Protein AF-A0A921FJ11-F1 (afdb_monomer_lite)

Radius of gyration: 19.93 Å; chains: 1; bounding box: 48×27×52 Å

Organism: NCBI:txid47770

Sequence (158 aa):
MDFLKIAIGNGVNVNKMKGWSSIPIGDVQNSAELAAIVVKNDDALGIKQAEALREQSGFPIPLIKVTDQVDEDQVTQKATEYEKQMVPGFLTDLINFAQAKPISFTTPGHHNGQYYDKHPAGVVFNKFFGKNLMFADTSDTVPQLGDTMTHAGTPLNA

pLDDT: mean 93.85, std 5.1, range [64.69, 98.62]

Foldseek 3Di:
DAQAAEEEEPPADDDPQPPYHYDHLVPDPALVSHLAYEYEPPPPVSVVSRVVSCVVNVHCRHYHYDHHHDPSVVRVVSSVVSCPVPPQPLNVQLQVQLVVLDQDPDPPPCGLLVVLVVDPVSVVVCVVVDSSVSSSRDDPVPPSSPDCVVCGDSNVRD

Structure (mmCIF, N/CA/C/O backbone):
data_AF-A0A921FJ11-F1
#
_entry.id   AF-A0A921FJ11-F1
#
loop_
_atom_site.group_PDB
_atom_site.id
_atom_site.type_symbol
_atom_site.label_atom_id
_atom_site.label_alt_id
_atom_site.label_comp_id
_atom_site.label_asym_id
_atom_site.label_entity_id
_atom_site.label_seq_id
_atom_site.pdbx_PDB_ins_code
_atom_site.Cartn_x
_atom_site.Cartn_y
_atom_site.Cartn_z
_atom_site.occupancy
_atom_site.B_iso_or_equiv
_atom_site.auth_seq_id
_atom_site.auth_comp_id
_atom_site.auth_asym_id
_atom_site.auth_atom_id
_atom_site.pdbx_PDB_model_num
ATOM 1 N N . MET A 1 1 ? -2.602 6.154 -1.957 1.00 64.69 1 MET A N 1
ATOM 2 C CA . MET A 1 1 ? -2.478 4.780 -2.478 1.00 64.69 1 MET A CA 1
ATOM 3 C C . MET A 1 1 ? -3.631 3.983 -1.884 1.00 64.69 1 MET A C 1
ATOM 5 O O . MET A 1 1 ? -4.082 4.365 -0.822 1.00 64.69 1 MET A O 1
ATOM 9 N N . ASP A 1 2 ? -4.174 2.980 -2.575 1.00 78.88 2 ASP A N 1
ATOM 10 C CA . ASP A 1 2 ? -5.309 2.174 -2.068 1.00 78.88 2 ASP A CA 1
ATOM 11 C C . ASP A 1 2 ? -4.875 0.704 -2.002 1.00 78.88 2 ASP A C 1
ATOM 13 O O . ASP A 1 2 ? -5.369 -0.148 -2.739 1.00 78.88 2 ASP A O 1
ATOM 17 N N . PHE A 1 3 ? -3.819 0.443 -1.222 1.00 91.69 3 PHE A N 1
ATOM 18 C CA . PHE A 1 3 ? -3.284 -0.909 -1.009 1.00 91.69 3 PHE A CA 1
ATOM 19 C C . PHE A 1 3 ? -3.677 -1.470 0.355 1.00 91.69 3 PHE A C 1
ATOM 21 O O . PHE A 1 3 ? -3.974 -2.659 0.458 1.00 91.69 3 PHE A O 1
ATOM 28 N N . LEU A 1 4 ? -3.683 -0.619 1.383 1.00 96.00 4 LEU A N 1
ATOM 29 C CA . LEU A 1 4 ? -4.178 -0.964 2.708 1.00 96.00 4 LEU A CA 1
ATOM 30 C C . LEU A 1 4 ? -5.671 -0.640 2.822 1.00 96.00 4 LEU A C 1
ATOM 32 O O . LEU A 1 4 ? -6.197 0.238 2.142 1.00 96.00 4 LEU A O 1
ATOM 36 N N . LYS A 1 5 ? -6.348 -1.363 3.707 1.00 96.19 5 LYS A N 1
ATOM 37 C CA . LYS A 1 5 ? -7.799 -1.354 3.880 1.00 96.19 5 LYS A CA 1
ATOM 38 C C . LYS A 1 5 ? -8.171 -0.904 5.281 1.00 96.19 5 LYS A C 1
ATOM 40 O O . LYS A 1 5 ? -7.382 -0.991 6.221 1.00 96.19 5 LYS A O 1
ATOM 45 N N . ILE A 1 6 ? -9.421 -0.498 5.442 1.00 97.06 6 ILE A N 1
ATOM 46 C CA . ILE A 1 6 ? -10.004 -0.215 6.751 1.00 97.06 6 ILE A CA 1
ATOM 47 C C . ILE A 1 6 ? -10.983 -1.334 7.102 1.00 97.06 6 ILE A C 1
ATOM 49 O O . ILE A 1 6 ? -11.958 -1.567 6.383 1.00 97.06 6 ILE A O 1
ATOM 53 N N . ALA A 1 7 ? -10.727 -2.038 8.204 1.00 97.12 7 ALA A N 1
ATOM 54 C CA . ALA A 1 7 ? -11.633 -3.070 8.696 1.00 97.12 7 ALA A CA 1
ATOM 55 C C . ALA A 1 7 ? -12.831 -2.433 9.409 1.00 97.12 7 ALA A C 1
ATOM 57 O O . ALA A 1 7 ? -12.651 -1.603 10.300 1.00 97.12 7 ALA A O 1
ATOM 58 N N . ILE A 1 8 ? -14.045 -2.841 9.044 1.00 96.50 8 ILE A N 1
ATOM 59 C CA . ILE A 1 8 ? -15.298 -2.296 9.573 1.00 96.50 8 ILE A CA 1
ATOM 60 C C . ILE A 1 8 ?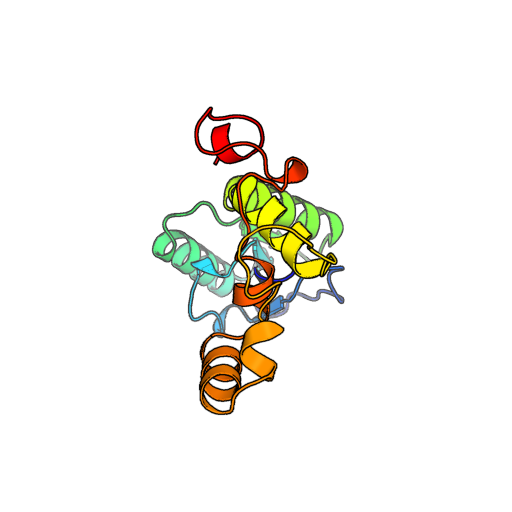 -16.036 -3.362 10.382 1.00 96.50 8 ILE A C 1
ATOM 62 O O . ILE A 1 8 ? -16.359 -4.440 9.881 1.00 96.50 8 ILE A O 1
ATOM 66 N N . GLY A 1 9 ? -16.281 -3.057 11.654 1.00 95.62 9 GLY A N 1
ATOM 67 C CA . GLY A 1 9 ? -17.032 -3.882 12.591 1.00 95.62 9 GLY A CA 1
ATOM 68 C C . GLY A 1 9 ? -18.526 -3.941 12.280 1.00 95.62 9 GLY A C 1
ATOM 69 O O . GLY A 1 9 ? -19.075 -3.115 11.547 1.00 95.62 9 GLY A O 1
ATOM 70 N N . ASN A 1 10 ? -19.208 -4.922 12.868 1.00 92.44 10 ASN A N 1
ATOM 71 C CA . ASN A 1 10 ? -20.629 -5.134 12.618 1.00 92.44 10 ASN A CA 1
ATOM 72 C C . ASN A 1 10 ? -21.470 -3.936 13.077 1.00 92.44 10 ASN A C 1
ATOM 74 O O . ASN A 1 10 ? -21.299 -3.393 14.167 1.00 92.44 10 ASN A O 1
ATOM 78 N N . GLY A 1 11 ? -22.412 -3.522 12.229 1.00 87.81 11 GLY A N 1
ATOM 79 C CA . GLY A 1 11 ? -23.331 -2.424 12.527 1.00 87.81 11 GLY A CA 1
ATOM 80 C C . GLY A 1 11 ? -22.701 -1.027 12.522 1.00 87.81 11 GLY A C 1
ATOM 81 O O . GLY A 1 11 ? -23.427 -0.065 12.776 1.00 87.81 11 GLY A O 1
ATOM 82 N N . VAL A 1 12 ? -21.401 -0.892 12.237 1.00 91.69 12 VAL A N 1
ATOM 83 C CA . VAL A 1 12 ? -20.756 0.401 11.981 1.00 91.69 12 VAL A CA 1
ATOM 84 C C . VAL A 1 12 ? -21.260 0.926 10.636 1.00 91.69 12 VAL A C 1
ATOM 86 O O . VAL A 1 12 ? -21.076 0.285 9.602 1.00 91.69 12 VAL A O 1
ATOM 89 N N . ASN A 1 13 ? -21.912 2.087 10.650 1.00 85.81 13 ASN A N 1
ATOM 90 C CA . ASN A 1 13 ? -22.396 2.732 9.435 1.00 85.81 13 ASN A CA 1
ATOM 91 C C . ASN A 1 13 ? -21.360 3.751 8.956 1.00 85.81 13 ASN A C 1
ATOM 93 O O . ASN A 1 13 ? -21.188 4.799 9.577 1.00 85.81 13 ASN A O 1
ATOM 97 N N . VAL A 1 14 ? -20.667 3.427 7.869 1.00 81.19 14 VAL A N 1
ATOM 98 C CA . VAL A 1 14 ? -19.735 4.340 7.204 1.00 81.19 14 VAL A CA 1
ATOM 99 C C . VAL A 1 14 ? -20.254 4.589 5.802 1.00 81.19 14 VAL A C 1
ATOM 101 O O . VAL A 1 14 ? -20.613 3.633 5.107 1.00 81.19 14 VAL A O 1
ATOM 104 N N . ASN A 1 15 ? -20.253 5.847 5.354 1.00 73.19 15 ASN A N 1
ATOM 105 C CA . ASN A 1 15 ? -20.374 6.081 3.924 1.00 73.19 15 ASN A CA 1
ATOM 106 C C . ASN A 1 15 ? -19.060 5.677 3.239 1.00 73.19 15 ASN A C 1
ATOM 108 O O . ASN A 1 15 ? -18.151 5.072 3.814 1.00 73.19 15 ASN A O 1
ATOM 112 N N . LYS A 1 16 ? -18.958 5.989 1.952 1.00 73.44 16 LYS A N 1
ATOM 113 C CA . LYS A 1 16 ? -17.748 5.737 1.182 1.00 73.44 16 LYS A CA 1
ATOM 114 C C . LYS A 1 16 ? -16.598 6.606 1.714 1.00 73.44 16 LYS A C 1
ATOM 116 O O . LYS A 1 16 ? -16.510 7.774 1.346 1.00 73.44 16 LYS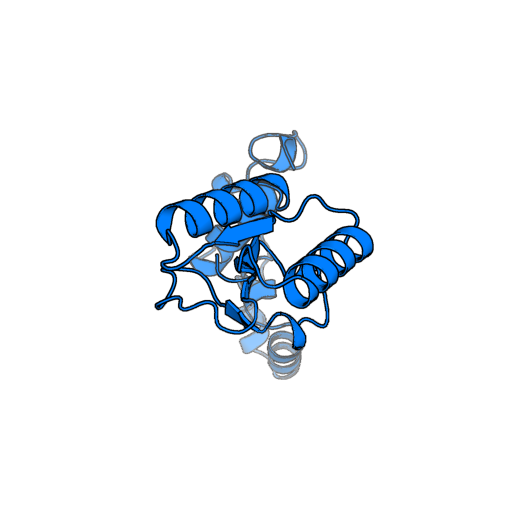 A O 1
ATOM 121 N N . MET A 1 17 ? -15.697 6.016 2.504 1.00 82.69 17 MET A N 1
ATOM 122 C CA . MET A 1 17 ? -14.461 6.673 2.943 1.00 82.69 17 MET A CA 1
ATOM 123 C C . MET A 1 17 ? -13.628 7.070 1.724 1.00 82.69 17 MET A C 1
ATOM 125 O O . MET A 1 17 ? -13.281 6.249 0.869 1.00 82.69 17 MET A O 1
ATOM 129 N N . LYS A 1 18 ? -13.349 8.364 1.595 1.00 82.31 18 LYS A N 1
ATOM 130 C CA . LYS A 1 18 ? -12.687 8.899 0.408 1.00 82.31 18 LYS A CA 1
ATOM 131 C C . LYS A 1 18 ? -11.243 8.396 0.337 1.00 82.31 18 LYS A C 1
ATOM 133 O O . LYS A 1 18 ? -10.421 8.740 1.174 1.00 82.31 18 LYS A O 1
ATOM 138 N N . GLY A 1 19 ? -10.930 7.644 -0.717 1.00 86.62 19 GLY A N 1
ATOM 139 C CA . GLY A 1 19 ? -9.569 7.169 -0.986 1.00 86.62 19 GLY A CA 1
ATOM 140 C C . GLY A 1 19 ? -9.157 5.910 -0.222 1.00 86.62 19 GLY A C 1
ATOM 141 O O . GLY A 1 19 ? -7.992 5.545 -0.315 1.00 86.62 19 GLY A O 1
ATOM 142 N N . TRP A 1 20 ? -10.092 5.254 0.472 1.00 93.25 20 TRP A N 1
ATOM 143 C CA . TRP A 1 20 ? -9.849 4.018 1.212 1.00 93.25 20 TRP A CA 1
ATOM 144 C C . TRP A 1 20 ? -10.857 2.940 0.833 1.00 93.25 20 TRP A C 1
ATOM 146 O O . TRP A 1 20 ? -12.068 3.179 0.809 1.00 93.25 20 TRP A O 1
ATOM 156 N N . SER A 1 21 ? -10.361 1.733 0.587 1.00 93.88 21 SER A N 1
ATOM 157 C CA . SER A 1 21 ? -11.185 0.532 0.534 1.00 93.88 21 SER A CA 1
ATOM 158 C C . SER A 1 21 ? -11.488 0.006 1.942 1.00 93.88 21 SER A C 1
ATOM 160 O O . SER A 1 21 ? -10.678 0.101 2.869 1.00 93.88 21 SER A O 1
ATOM 162 N N . SER A 1 22 ? -12.690 -0.544 2.120 1.00 93.88 22 SER A N 1
ATOM 163 C CA . SER A 1 22 ? -13.129 -1.144 3.379 1.00 93.88 22 SER A CA 1
ATOM 164 C C . SER A 1 22 ? -13.370 -2.642 3.236 1.00 93.88 22 SER A C 1
ATOM 166 O O . SER A 1 22 ? -13.684 -3.144 2.155 1.00 93.88 22 SER A O 1
ATOM 168 N N . ILE A 1 23 ? -13.213 -3.361 4.345 1.00 95.12 23 ILE A N 1
ATOM 169 C CA . ILE A 1 23 ? -13.460 -4.800 4.443 1.00 95.12 23 ILE A CA 1
ATOM 170 C C . ILE A 1 23 ? -14.206 -5.099 5.751 1.00 95.12 23 ILE A C 1
ATOM 172 O O . ILE A 1 23 ? -13.865 -4.511 6.778 1.00 95.12 23 ILE A O 1
ATOM 176 N N . PRO A 1 24 ? -15.225 -5.974 5.768 1.00 96.25 24 PRO A N 1
ATOM 177 C CA . PRO A 1 24 ? -15.825 -6.413 7.024 1.00 96.25 24 PRO A CA 1
ATOM 178 C C . PRO A 1 24 ? -14.775 -7.058 7.933 1.00 96.25 24 PRO A C 1
ATOM 180 O O . PRO A 1 24 ? -13.952 -7.846 7.472 1.00 96.25 24 PRO A O 1
ATOM 183 N N . ILE A 1 25 ? -14.804 -6.758 9.234 1.00 96.56 25 ILE A N 1
ATOM 184 C CA . ILE A 1 25 ? -13.789 -7.254 10.181 1.00 96.56 25 ILE A CA 1
ATOM 185 C C . ILE A 1 25 ? -13.699 -8.789 10.209 1.00 96.56 25 ILE A C 1
ATOM 187 O O . ILE A 1 25 ? -12.620 -9.338 10.408 1.00 96.56 25 ILE A O 1
ATOM 191 N N . GLY A 1 26 ? -14.816 -9.485 9.967 1.00 94.75 26 GLY A N 1
ATOM 192 C CA . GLY A 1 26 ? -14.869 -10.949 9.901 1.00 94.75 26 GLY A CA 1
ATOM 193 C C . GLY A 1 26 ? -14.245 -11.553 8.640 1.00 94.75 26 GLY A C 1
ATOM 194 O O . GLY A 1 26 ? -13.895 -12.730 8.654 1.00 94.75 26 GLY A O 1
ATOM 195 N N . ASP A 1 27 ? -14.067 -10.757 7.584 1.00 96.38 27 ASP A N 1
ATOM 196 C CA . ASP A 1 27 ? -13.520 -11.209 6.301 1.00 96.38 27 ASP A CA 1
ATOM 197 C C . ASP A 1 27 ? -12.003 -10.983 6.203 1.00 96.38 27 ASP A C 1
ATOM 199 O O . ASP A 1 27 ? -11.366 -11.414 5.238 1.00 96.38 27 ASP A O 1
ATOM 203 N N . VAL A 1 28 ? -11.398 -10.330 7.201 1.00 96.56 28 VAL A N 1
ATOM 204 C CA . VAL A 1 28 ? -9.956 -10.065 7.237 1.00 96.56 28 VAL A CA 1
ATOM 205 C C . VAL A 1 28 ? -9.183 -11.378 7.377 1.00 96.56 28 VAL A C 1
ATOM 207 O O . VAL A 1 28 ? -9.189 -12.009 8.429 1.00 96.56 28 VAL A O 1
ATOM 210 N N . GLN A 1 29 ? -8.473 -11.763 6.314 1.00 92.19 29 GLN A N 1
ATOM 211 C CA . GLN A 1 29 ? -7.588 -12.937 6.310 1.00 92.19 29 GLN A CA 1
ATOM 212 C C . GLN A 1 29 ? -6.151 -12.594 6.722 1.00 92.19 29 GLN A C 1
ATOM 214 O O . GLN A 1 29 ? -5.461 -13.404 7.338 1.00 92.19 29 GLN A O 1
ATOM 219 N N . ASN A 1 30 ? -5.698 -11.388 6.374 1.00 93.50 30 ASN A N 1
ATOM 220 C CA . ASN A 1 30 ? -4.346 -10.910 6.625 1.00 93.50 30 ASN A CA 1
ATOM 221 C C . ASN A 1 30 ? -4.405 -9.536 7.303 1.00 93.50 30 ASN A C 1
ATOM 223 O O . ASN A 1 30 ? -4.764 -8.543 6.671 1.00 93.50 30 ASN A O 1
ATOM 227 N N . SER A 1 31 ? -4.041 -9.472 8.585 1.00 95.00 31 SER A N 1
ATOM 228 C CA . SER A 1 31 ? -4.065 -8.226 9.357 1.00 95.00 31 SER A CA 1
ATOM 229 C C . SER A 1 31 ? -3.045 -7.190 8.871 1.00 95.00 31 SER A C 1
ATOM 231 O O . SER A 1 31 ? -3.252 -6.002 9.095 1.00 95.00 31 SER A O 1
ATOM 233 N N . ALA A 1 32 ? -1.999 -7.601 8.141 1.00 93.88 32 ALA A N 1
ATOM 234 C CA . ALA A 1 32 ? -1.027 -6.686 7.540 1.00 93.88 32 ALA A CA 1
ATOM 235 C C . ALA A 1 32 ? -1.603 -5.849 6.380 1.00 93.88 32 ALA A C 1
ATOM 237 O O . ALA A 1 32 ? -0.976 -4.887 5.950 1.00 93.88 32 ALA A O 1
ATOM 238 N N . GLU A 1 33 ? -2.793 -6.188 5.872 1.00 95.06 33 GLU A N 1
ATOM 239 C CA . GLU A 1 33 ? -3.497 -5.370 4.876 1.00 95.06 33 GLU A CA 1
ATOM 240 C C . GLU A 1 33 ? -4.257 -4.197 5.506 1.00 95.06 33 GLU A C 1
ATOM 242 O O . GLU A 1 33 ? -4.893 -3.436 4.783 1.00 95.06 33 GLU A O 1
ATOM 247 N N . LEU A 1 34 ? -4.259 -4.052 6.834 1.00 97.38 34 LEU A N 1
ATOM 248 C CA . LEU A 1 34 ? -5.083 -3.061 7.516 1.00 97.38 34 LEU A CA 1
ATOM 249 C C . LEU A 1 34 ? -4.313 -1.784 7.841 1.00 97.38 34 LEU A C 1
ATOM 251 O O . LEU A 1 34 ? -3.247 -1.826 8.445 1.00 97.38 34 LEU A O 1
ATOM 255 N N . ALA A 1 35 ? -4.918 -0.640 7.525 1.00 97.62 35 ALA A N 1
ATOM 256 C CA . ALA A 1 35 ? -4.469 0.673 7.979 1.00 97.62 35 ALA A CA 1
ATOM 257 C C . ALA A 1 35 ? -5.236 1.188 9.204 1.00 97.62 35 ALA A C 1
ATOM 259 O O . ALA A 1 35 ? -4.743 2.056 9.918 1.00 97.62 35 ALA A O 1
ATOM 260 N N . ALA A 1 36 ? -6.446 0.680 9.450 1.00 97.69 36 ALA A N 1
ATOM 261 C CA . ALA A 1 36 ? -7.243 0.985 10.635 1.00 97.69 36 ALA A CA 1
ATOM 262 C C . ALA A 1 36 ? -8.330 -0.078 10.847 1.00 97.69 36 ALA A C 1
ATOM 264 O O . ALA A 1 36 ? -8.725 -0.788 9.919 1.00 97.69 36 ALA A O 1
ATOM 265 N N . ILE A 1 37 ? -8.844 -0.152 12.074 1.00 98.00 37 ILE A N 1
ATOM 266 C CA . ILE A 1 37 ? -9.987 -0.979 12.457 1.00 98.00 37 ILE A CA 1
ATOM 267 C C . ILE A 1 37 ? -11.018 -0.075 13.132 1.00 98.00 37 ILE A C 1
ATOM 269 O O . ILE A 1 37 ? -10.702 0.602 14.111 1.00 98.00 37 ILE A O 1
ATOM 273 N N . VAL A 1 38 ? -12.252 -0.069 12.633 1.00 97.44 38 VAL A N 1
ATOM 274 C CA . VAL A 1 38 ? -13.363 0.718 13.179 1.00 97.44 38 VAL A CA 1
ATOM 275 C C . VAL A 1 38 ? -14.412 -0.227 13.744 1.00 97.44 38 VAL A C 1
ATOM 277 O O . VAL A 1 38 ? -14.944 -1.061 13.019 1.00 97.44 38 VAL A O 1
ATOM 280 N N . VAL A 1 39 ? -14.736 -0.103 15.029 1.00 97.19 39 VAL A N 1
ATOM 281 C CA . VAL A 1 39 ? -15.746 -0.936 15.711 1.00 97.19 39 VAL A CA 1
ATOM 282 C C . VAL A 1 39 ? -16.679 -0.068 16.537 1.00 97.19 39 VAL A C 1
ATOM 284 O O . VAL A 1 39 ? -16.324 1.051 16.911 1.00 97.19 39 VAL A O 1
ATOM 287 N N . LYS A 1 40 ? -17.867 -0.574 16.870 1.00 95.62 40 LYS A N 1
ATOM 288 C CA . LYS A 1 40 ? -18.709 0.121 17.842 1.00 95.62 40 LYS A CA 1
ATOM 289 C C . LYS A 1 40 ? -18.132 0.026 19.251 1.00 95.62 40 LYS A C 1
ATOM 291 O O . LYS A 1 40 ? -17.506 -0.965 19.617 1.00 95.62 40 LYS A O 1
ATOM 296 N N . ASN A 1 41 ? -18.361 1.062 20.049 1.00 94.56 41 ASN A N 1
ATOM 297 C CA . ASN A 1 41 ? -17.908 1.148 21.436 1.00 94.56 41 ASN A CA 1
ATOM 298 C C . ASN A 1 41 ? -18.555 0.079 22.331 1.00 94.56 41 ASN A C 1
ATOM 300 O O . ASN A 1 41 ? -17.936 -0.357 23.299 1.00 94.56 41 ASN A O 1
ATOM 304 N N . ASP A 1 42 ? -19.780 -0.333 22.007 1.00 93.69 42 ASP A N 1
ATOM 305 C CA . ASP A 1 42 ? -20.561 -1.348 22.717 1.00 93.69 42 ASP A CA 1
ATOM 306 C C . ASP A 1 42 ? -20.449 -2.758 22.101 1.00 93.69 42 ASP A C 1
ATOM 308 O O . ASP A 1 42 ? -20.913 -3.729 22.702 1.00 93.69 42 ASP A O 1
ATOM 312 N N . ASP A 1 43 ? -19.777 -2.913 20.953 1.00 94.50 43 ASP A N 1
ATOM 313 C CA . ASP A 1 43 ? -19.548 -4.213 20.314 1.00 94.50 43 ASP A CA 1
ATOM 314 C C . ASP A 1 43 ? -18.329 -4.926 20.919 1.00 94.50 43 ASP A C 1
ATOM 316 O O . ASP A 1 43 ? -17.207 -4.881 20.406 1.00 94.50 43 ASP A O 1
ATOM 320 N N . ALA A 1 44 ? -18.558 -5.618 22.037 1.00 95.62 44 ALA A N 1
ATOM 321 C CA . ALA A 1 44 ? -17.524 -6.388 22.726 1.00 95.62 44 ALA A CA 1
ATOM 322 C C . ALA A 1 44 ? -16.883 -7.474 21.839 1.00 95.62 44 ALA A C 1
ATOM 324 O O . ALA A 1 44 ? -15.696 -7.774 22.000 1.00 95.62 44 ALA A O 1
ATOM 325 N N . LEU A 1 45 ? -17.643 -8.059 20.903 1.00 95.88 45 LEU A N 1
ATOM 326 C CA . LEU A 1 45 ? -17.122 -9.066 19.980 1.00 95.88 45 LEU A CA 1
ATOM 327 C C . LEU A 1 45 ? -16.199 -8.416 18.947 1.00 95.88 45 LEU A C 1
ATOM 329 O O . LEU A 1 45 ? -15.072 -8.882 18.777 1.00 95.88 45 LEU A O 1
ATOM 333 N N . GLY A 1 46 ? -16.637 -7.319 18.327 1.00 96.25 46 GLY A N 1
ATOM 334 C CA . GLY A 1 46 ? -15.835 -6.544 17.383 1.00 96.25 46 GLY A CA 1
ATOM 335 C C . GLY A 1 46 ? -14.548 -6.013 18.011 1.00 96.25 46 GLY A C 1
ATOM 336 O O . GLY A 1 46 ? -13.479 -6.134 17.416 1.00 96.25 46 GLY A O 1
ATOM 337 N N . ILE A 1 47 ? -14.605 -5.514 19.251 1.00 97.12 47 ILE A N 1
ATOM 338 C CA . ILE A 1 47 ? -13.409 -5.083 19.995 1.00 97.12 47 ILE A CA 1
ATOM 339 C C . ILE A 1 47 ? -12.447 -6.257 20.204 1.00 97.12 47 ILE A C 1
ATOM 341 O O . ILE A 1 47 ? -11.252 -6.119 19.954 1.00 97.12 47 ILE A O 1
ATOM 345 N N . LYS A 1 48 ? -12.946 -7.428 20.615 1.00 97.25 48 LYS A N 1
ATOM 346 C CA . LYS A 1 48 ? -12.106 -8.620 20.796 1.00 97.25 48 LYS A CA 1
ATOM 347 C C . LYS A 1 48 ? -11.460 -9.073 19.481 1.00 97.25 48 LYS A C 1
ATOM 349 O O . LYS A 1 48 ? -10.288 -9.437 19.480 1.00 97.25 48 LYS A O 1
ATOM 354 N N . GLN A 1 49 ? -12.204 -9.042 18.375 1.00 97.00 49 GLN A N 1
ATOM 355 C CA . GLN A 1 49 ? -11.674 -9.356 17.044 1.00 97.00 49 GLN A CA 1
ATOM 356 C C . GLN A 1 49 ? -10.595 -8.356 16.620 1.00 97.00 49 GLN A C 1
ATOM 358 O O . GLN A 1 49 ? -9.550 -8.761 16.119 1.00 97.00 49 GLN A O 1
ATOM 363 N N . ALA A 1 50 ? -10.812 -7.064 16.870 1.00 97.50 50 ALA A N 1
ATOM 364 C CA . ALA A 1 50 ? -9.841 -6.026 16.558 1.00 97.50 50 ALA A CA 1
ATOM 365 C C . ALA A 1 50 ? -8.523 -6.211 17.322 1.00 97.50 50 ALA A C 1
ATOM 367 O O . ALA A 1 50 ? -7.453 -6.117 16.724 1.00 97.50 50 ALA A O 1
ATOM 368 N N . GLU A 1 51 ? -8.586 -6.513 18.621 1.00 96.94 51 GLU A N 1
ATOM 369 C CA . GLU A 1 51 ? -7.380 -6.779 19.413 1.00 96.94 51 GLU A CA 1
ATOM 370 C C . GLU A 1 51 ? -6.651 -8.040 18.935 1.00 96.94 51 GLU A C 1
ATOM 372 O O . GLU A 1 51 ? -5.430 -8.020 18.809 1.00 96.94 51 GLU A O 1
ATOM 377 N N . ALA A 1 52 ? -7.380 -9.099 18.566 1.00 96.31 52 ALA A N 1
ATOM 378 C CA . ALA A 1 52 ? -6.774 -10.304 17.998 1.00 96.31 52 ALA A CA 1
ATOM 379 C C . ALA A 1 52 ? -6.042 -10.021 16.672 1.00 96.31 52 ALA A C 1
ATOM 381 O O . ALA A 1 52 ? -4.943 -10.527 16.458 1.00 96.31 52 ALA A O 1
ATOM 382 N N . LEU A 1 53 ? -6.609 -9.179 15.798 1.00 97.25 53 LEU A N 1
ATOM 383 C CA . LEU A 1 53 ? -5.960 -8.767 14.546 1.00 97.25 53 LEU A CA 1
ATOM 384 C C . LEU A 1 53 ? -4.688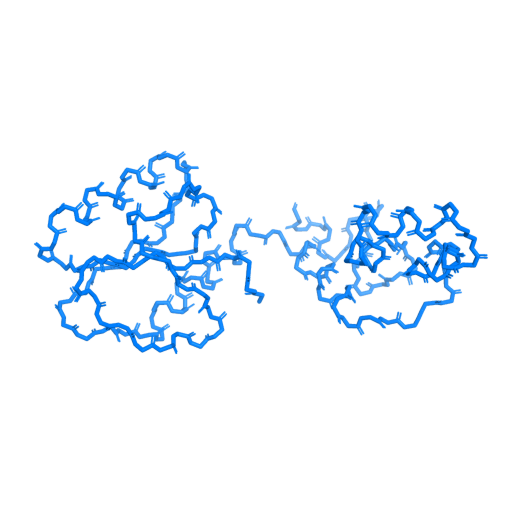 -7.943 14.802 1.00 97.25 53 LEU A C 1
ATOM 386 O O . LEU A 1 53 ? -3.679 -8.139 14.120 1.00 97.25 53 LEU A O 1
ATOM 390 N N . ARG A 1 54 ? -4.717 -7.047 15.798 1.00 96.81 54 ARG A N 1
ATOM 391 C CA . ARG A 1 54 ? -3.546 -6.260 16.220 1.00 96.81 54 ARG A CA 1
ATOM 392 C C . ARG A 1 54 ? -2.446 -7.165 16.763 1.00 96.81 54 ARG A C 1
ATOM 394 O O . ARG A 1 54 ? -1.311 -7.061 16.306 1.00 96.81 54 ARG A O 1
ATOM 401 N N . GLU A 1 55 ? -2.791 -8.087 17.658 1.00 95.25 55 GLU A N 1
ATOM 402 C CA . GLU A 1 55 ? -1.859 -9.070 18.218 1.00 95.25 55 GLU A CA 1
ATOM 403 C C . GLU A 1 55 ? -1.251 -9.957 17.124 1.00 95.25 55 GLU A C 1
ATOM 405 O O . GLU A 1 55 ? -0.031 -10.087 17.057 1.00 95.25 55 GLU A O 1
ATOM 410 N N . GLN A 1 56 ? -2.073 -10.477 16.205 1.00 94.00 56 GLN A N 1
ATOM 411 C CA . GLN A 1 56 ? -1.610 -11.260 15.056 1.00 94.00 56 GLN A CA 1
ATOM 412 C C . GLN A 1 56 ? -0.632 -10.473 14.174 1.00 94.00 56 GLN A C 1
ATOM 414 O O . GLN A 1 56 ? 0.340 -11.043 13.683 1.00 94.00 56 GLN A O 1
ATOM 419 N N . SER A 1 57 ? -0.896 -9.181 13.943 1.00 94.12 57 SER A N 1
ATOM 420 C CA . SER A 1 57 ? -0.033 -8.343 13.102 1.00 94.12 57 SER A CA 1
ATOM 421 C C . SER A 1 57 ? 1.313 -8.021 13.756 1.00 94.12 57 SER A C 1
ATOM 423 O O . SER A 1 57 ? 2.288 -7.778 13.054 1.00 94.12 57 SER A O 1
ATOM 425 N N . GLY A 1 58 ? 1.363 -7.964 15.092 1.00 94.00 58 GLY A N 1
ATOM 426 C CA . GLY A 1 58 ? 2.498 -7.412 15.834 1.00 94.00 58 GLY A CA 1
ATOM 427 C C . GLY A 1 58 ? 2.672 -5.892 15.684 1.00 94.00 58 GLY A C 1
ATOM 428 O O . GLY A 1 58 ? 3.635 -5.337 16.211 1.00 94.00 58 GLY A O 1
ATOM 429 N N . PHE A 1 59 ? 1.754 -5.204 14.997 1.00 94.12 59 PHE A N 1
ATOM 430 C CA . PHE A 1 59 ? 1.823 -3.775 14.713 1.00 94.12 59 PHE A CA 1
ATOM 431 C C . PHE A 1 59 ? 0.696 -2.991 15.394 1.00 94.12 59 PHE A C 1
ATOM 433 O O . PHE A 1 59 ? -0.396 -3.513 15.637 1.00 94.12 59 PHE A O 1
ATOM 440 N N . PRO A 1 60 ? 0.917 -1.697 15.685 1.00 95.25 60 PRO A N 1
ATOM 441 C CA . PRO A 1 60 ? -0.064 -0.867 16.370 1.00 95.25 60 PRO A CA 1
ATOM 442 C C . PRO A 1 60 ? -1.147 -0.357 15.404 1.00 95.25 60 PRO A C 1
ATOM 444 O O . PRO A 1 60 ? -1.336 0.851 15.286 1.00 95.25 60 PRO A O 1
ATOM 447 N N . ILE A 1 61 ? -1.868 -1.259 14.722 1.00 98.19 61 ILE A N 1
ATOM 448 C CA . ILE A 1 61 ? -2.974 -0.877 13.829 1.00 98.19 61 ILE A CA 1
ATOM 449 C C . ILE A 1 61 ? -3.975 -0.022 14.638 1.00 98.19 61 ILE A C 1
ATOM 451 O O . ILE A 1 61 ? -4.401 -0.458 15.718 1.00 98.19 61 ILE A O 1
ATOM 455 N N . PRO A 1 62 ? -4.342 1.186 14.171 1.00 98.00 62 PRO A N 1
ATOM 456 C CA . PRO A 1 62 ? -5.271 2.067 14.864 1.00 98.00 62 PRO A CA 1
ATOM 457 C C . PRO A 1 62 ? -6.631 1.402 15.090 1.00 98.00 62 PRO A C 1
ATOM 459 O O . PRO A 1 62 ? -7.323 1.051 14.137 1.00 98.00 62 PRO A O 1
ATOM 462 N N . LEU A 1 63 ? -7.040 1.282 16.355 1.00 97.75 63 LEU A N 1
ATOM 463 C CA . LEU A 1 63 ? -8.394 0.883 16.739 1.00 97.75 63 LEU A CA 1
ATOM 464 C C . LEU A 1 63 ? -9.227 2.127 17.055 1.00 97.75 63 LEU A C 1
ATOM 466 O O . LEU A 1 63 ? -8.914 2.888 17.973 1.00 97.75 63 LEU A O 1
ATOM 470 N N . ILE A 1 64 ? -10.298 2.325 16.298 1.00 96.88 64 ILE A N 1
ATOM 471 C CA . ILE A 1 64 ? -11.196 3.471 16.399 1.00 96.88 64 ILE A CA 1
ATOM 472 C C . ILE A 1 64 ? -12.551 2.951 16.854 1.00 96.88 64 ILE A C 1
ATOM 474 O O . ILE A 1 64 ? -13.180 2.142 16.174 1.00 96.88 64 ILE A O 1
ATOM 478 N N . LYS A 1 65 ? -12.989 3.398 18.029 1.00 95.81 65 LYS A N 1
ATOM 479 C CA . LYS A 1 65 ? -14.279 3.002 18.586 1.00 95.81 65 LYS A CA 1
ATOM 480 C C . LYS A 1 65 ? -15.289 4.126 18.411 1.00 95.81 65 LYS A C 1
ATOM 482 O O . LYS A 1 65 ? -15.001 5.264 18.775 1.00 95.81 65 LYS A O 1
ATOM 487 N N . VAL A 1 66 ? -16.457 3.800 17.870 1.00 94.62 66 VAL A N 1
ATOM 488 C CA . VAL A 1 66 ? -17.515 4.766 17.535 1.00 94.62 66 VAL A CA 1
ATOM 489 C C . VAL A 1 66 ? -18.802 4.439 18.287 1.00 94.62 66 VAL A C 1
ATOM 491 O O . VAL A 1 66 ? -19.080 3.274 18.550 1.00 94.62 66 VAL A O 1
ATOM 494 N N . THR A 1 67 ? -19.594 5.438 18.667 1.00 87.81 67 THR A N 1
ATOM 495 C CA . THR A 1 67 ? -20.907 5.212 19.303 1.00 87.81 67 THR A CA 1
ATOM 496 C C . THR A 1 67 ? -22.020 5.123 18.266 1.00 87.81 67 THR A C 1
ATOM 498 O O . THR A 1 67 ? -22.685 4.096 18.189 1.00 87.81 67 THR A O 1
ATOM 501 N N . ASP A 1 68 ? -22.161 6.146 17.417 1.00 79.62 68 ASP A N 1
ATOM 502 C CA . ASP A 1 68 ? -23.251 6.234 16.438 1.00 79.62 68 ASP A CA 1
ATOM 503 C C . ASP A 1 68 ? -22.729 6.526 15.027 1.00 79.62 68 ASP A C 1
ATOM 505 O O . ASP A 1 68 ? -22.648 5.627 14.189 1.00 79.62 68 ASP A O 1
ATOM 509 N N . GLN A 1 69 ? -22.352 7.780 14.766 1.00 84.81 69 GLN A N 1
ATOM 510 C CA . GLN A 1 69 ? -21.832 8.215 13.475 1.00 84.81 69 GLN A CA 1
ATOM 511 C C . GLN A 1 69 ? -20.305 8.138 13.456 1.00 84.81 69 GLN A C 1
ATOM 513 O O . GLN A 1 69 ? -19.635 8.540 14.408 1.00 84.81 69 GLN A O 1
ATOM 518 N N . VAL A 1 70 ? -19.759 7.629 12.354 1.00 90.69 70 VAL A N 1
ATOM 519 C CA . VAL A 1 70 ? -18.314 7.598 12.129 1.00 90.69 70 VAL A CA 1
ATOM 520 C C . VAL A 1 70 ? -17.827 8.976 11.699 1.00 90.69 70 VAL A C 1
ATOM 522 O O . VAL A 1 70 ? -18.351 9.561 10.752 1.00 90.69 70 VAL A O 1
ATOM 525 N N . ASP A 1 71 ? -16.803 9.473 12.385 1.00 92.25 71 ASP A N 1
ATOM 526 C CA . ASP A 1 71 ? -15.994 10.594 11.917 1.00 92.25 71 ASP A CA 1
ATOM 527 C C . ASP A 1 71 ? -15.021 10.080 10.842 1.00 92.25 71 ASP A C 1
ATOM 529 O O . ASP A 1 71 ? -13.961 9.520 11.138 1.00 92.25 71 ASP A O 1
ATOM 533 N N . GLU A 1 72 ? -15.432 10.192 9.578 1.00 91.94 72 GLU A N 1
ATOM 534 C CA . GLU A 1 72 ? -14.672 9.691 8.426 1.00 91.94 72 GLU A CA 1
ATOM 535 C C . GLU A 1 72 ? -13.320 10.399 8.262 1.00 91.94 72 GLU A C 1
ATOM 537 O O . GLU A 1 72 ? -12.353 9.766 7.826 1.00 91.94 72 GLU A O 1
ATOM 542 N N . ASP A 1 73 ? -13.225 11.674 8.652 1.00 91.62 73 ASP A N 1
ATOM 543 C CA . ASP A 1 73 ? -11.982 12.444 8.586 1.00 91.62 73 ASP A CA 1
ATOM 544 C C . ASP A 1 73 ? -10.994 11.942 9.641 1.00 91.62 73 ASP A C 1
ATOM 546 O O . ASP A 1 73 ? -9.832 11.689 9.316 1.00 91.62 73 ASP A O 1
ATOM 550 N N . GLN A 1 74 ? -11.453 11.687 10.872 1.00 93.31 74 GLN A N 1
ATOM 551 C CA . GLN A 1 74 ? -10.614 11.085 11.913 1.00 93.31 74 GLN A CA 1
ATOM 552 C C . GLN A 1 74 ? -10.107 9.696 11.505 1.00 93.31 74 GLN A C 1
ATOM 554 O O . GLN A 1 74 ? -8.937 9.367 11.730 1.00 93.31 74 GLN A O 1
ATOM 559 N N . VAL A 1 75 ? -10.975 8.866 10.921 1.00 95.00 75 VAL A N 1
ATOM 560 C CA . VAL A 1 75 ? -10.601 7.526 10.450 1.00 95.00 75 VAL A CA 1
ATOM 561 C C . VAL A 1 75 ? -9.559 7.615 9.337 1.00 95.00 75 VAL A C 1
ATOM 563 O O . VAL A 1 75 ? -8.505 6.983 9.429 1.00 95.00 75 VAL A O 1
ATOM 566 N N . THR A 1 76 ? -9.818 8.448 8.328 1.00 94.44 76 THR A N 1
ATOM 567 C CA . THR A 1 76 ? -8.919 8.673 7.187 1.00 94.44 76 THR A CA 1
ATOM 568 C C . THR A 1 76 ? -7.573 9.226 7.640 1.00 94.44 76 THR A C 1
ATOM 570 O O . THR A 1 76 ? -6.530 8.780 7.158 1.00 94.44 76 THR A O 1
ATOM 573 N N . GLN A 1 77 ? -7.572 10.165 8.587 1.00 95.12 77 GLN A N 1
ATOM 574 C CA . GLN A 1 77 ? -6.357 10.735 9.152 1.00 95.12 77 GLN A CA 1
ATOM 575 C C . GLN A 1 77 ? -5.512 9.654 9.830 1.00 95.12 77 GLN A C 1
ATOM 577 O O . GLN A 1 77 ? -4.351 9.482 9.464 1.00 95.12 77 GLN A O 1
ATOM 582 N N . LYS A 1 78 ? -6.092 8.886 10.760 1.00 96.81 78 LYS A N 1
ATOM 583 C CA . LYS A 1 78 ? -5.365 7.831 11.486 1.00 96.81 78 LYS A CA 1
ATOM 584 C C . LYS A 1 78 ? -4.847 6.732 10.561 1.00 96.81 78 LYS A C 1
ATOM 586 O O . LYS A 1 78 ? -3.722 6.275 10.739 1.00 96.81 78 LYS A O 1
ATOM 591 N N . ALA A 1 79 ? -5.640 6.333 9.566 1.00 96.62 79 ALA A N 1
ATOM 592 C CA . ALA A 1 79 ? -5.220 5.361 8.561 1.00 96.62 79 ALA A CA 1
ATOM 593 C C . ALA A 1 79 ? -4.047 5.892 7.718 1.00 96.62 79 ALA A C 1
ATOM 595 O O . ALA A 1 79 ? -3.078 5.175 7.484 1.00 96.62 79 ALA A O 1
ATOM 596 N N . THR A 1 80 ? -4.088 7.170 7.327 1.00 95.44 80 THR A N 1
ATOM 597 C CA . THR A 1 80 ? -3.012 7.823 6.561 1.00 95.44 80 THR A CA 1
ATOM 598 C C . THR A 1 80 ? -1.735 7.979 7.386 1.00 95.44 80 THR A C 1
ATOM 600 O O . THR A 1 80 ? -0.638 7.781 6.871 1.00 95.44 80 THR A O 1
ATOM 603 N N . GLU A 1 81 ? -1.851 8.354 8.661 1.00 96.38 81 GLU A N 1
ATOM 604 C CA . GLU A 1 81 ? -0.715 8.454 9.584 1.00 96.38 81 GLU A CA 1
ATOM 605 C C . GLU A 1 81 ? -0.048 7.091 9.779 1.00 96.38 81 GLU A C 1
ATOM 607 O O . GLU A 1 81 ? 1.175 6.989 9.682 1.00 96.38 81 GLU A O 1
ATOM 612 N N . TYR A 1 82 ? -0.848 6.039 9.964 1.00 97.19 82 TYR A N 1
ATOM 613 C CA . TYR A 1 82 ? -0.346 4.676 10.067 1.00 97.19 82 TYR A CA 1
ATOM 614 C C . TYR A 1 82 ? 0.302 4.194 8.762 1.00 97.19 82 TYR A C 1
ATOM 616 O O . TYR A 1 82 ? 1.415 3.679 8.801 1.00 97.19 82 TYR A O 1
ATOM 624 N N . GLU A 1 83 ? -0.323 4.413 7.598 1.00 96.19 83 GLU A N 1
ATOM 625 C CA . GLU A 1 83 ? 0.274 4.063 6.299 1.00 96.19 83 GLU A CA 1
ATOM 626 C C . GLU A 1 83 ? 1.633 4.751 6.114 1.00 96.19 83 GLU A C 1
ATOM 628 O O . GLU A 1 83 ? 2.610 4.087 5.783 1.00 96.19 83 GLU A O 1
ATOM 633 N N . LYS A 1 84 ? 1.739 6.052 6.414 1.00 94.00 84 LYS A N 1
ATOM 634 C CA . LYS A 1 84 ? 3.012 6.793 6.338 1.00 94.00 84 LYS A CA 1
ATOM 635 C C . LYS A 1 84 ? 4.072 6.288 7.313 1.00 94.00 84 LYS A C 1
ATOM 637 O O . LYS A 1 84 ? 5.257 6.421 7.030 1.00 94.00 84 LYS A O 1
ATOM 642 N N . GLN A 1 85 ? 3.662 5.772 8.468 1.00 94.50 85 GLN A N 1
ATOM 643 C CA . GLN A 1 85 ? 4.579 5.197 9.448 1.00 94.50 85 GLN A CA 1
ATOM 644 C C . GLN A 1 85 ? 5.077 3.813 9.013 1.00 94.50 85 GLN A C 1
ATOM 646 O O . GLN A 1 85 ? 6.233 3.477 9.253 1.00 94.50 85 GLN A O 1
ATOM 651 N N . MET A 1 86 ? 4.201 3.005 8.416 1.00 95.25 86 MET A N 1
ATOM 652 C CA . MET A 1 86 ? 4.480 1.603 8.106 1.00 95.25 86 MET A CA 1
ATOM 653 C C . MET A 1 86 ? 5.066 1.384 6.711 1.00 95.25 86 MET A C 1
ATOM 655 O O . MET A 1 86 ? 5.738 0.379 6.487 1.00 95.25 86 MET A O 1
ATOM 659 N N . VAL A 1 87 ? 4.808 2.291 5.767 1.00 95.19 87 VAL A N 1
ATOM 660 C CA . VAL A 1 87 ? 5.278 2.198 4.383 1.00 95.19 87 VAL A CA 1
ATOM 661 C C . VAL A 1 87 ? 6.483 3.123 4.194 1.00 95.19 87 VAL A C 1
ATOM 663 O O . VAL A 1 87 ? 6.328 4.342 4.289 1.00 95.19 87 VAL A O 1
ATOM 666 N N . PRO A 1 88 ? 7.676 2.586 3.872 1.00 94.81 88 PRO A N 1
ATOM 667 C CA . PRO A 1 88 ? 8.862 3.400 3.631 1.00 94.81 88 PRO A CA 1
ATOM 668 C C . PRO A 1 88 ? 8.648 4.456 2.544 1.00 94.81 88 PRO A C 1
ATOM 670 O O . PRO A 1 88 ? 8.015 4.200 1.511 1.00 94.81 88 PRO A O 1
ATOM 673 N N . GLY A 1 89 ? 9.244 5.635 2.737 1.00 93.75 89 GLY A N 1
ATOM 674 C CA . GLY A 1 89 ? 9.135 6.746 1.788 1.00 93.75 89 GLY A CA 1
ATOM 675 C C . GLY A 1 89 ? 9.607 6.373 0.380 1.00 93.75 89 GLY A C 1
ATOM 676 O O . GLY A 1 89 ? 8.953 6.722 -0.598 1.00 93.75 89 GLY A O 1
ATOM 677 N N . PHE A 1 90 ? 10.678 5.579 0.266 1.00 96.00 90 PHE A N 1
ATOM 678 C CA . PHE A 1 90 ? 11.190 5.145 -1.036 1.00 96.00 90 PHE A CA 1
ATOM 679 C C . PHE A 1 90 ? 10.182 4.285 -1.809 1.00 96.00 90 PHE A C 1
ATOM 681 O O . PHE A 1 90 ? 10.000 4.475 -3.009 1.00 96.00 90 PHE A O 1
ATOM 688 N N . LEU A 1 91 ? 9.472 3.375 -1.128 1.00 95.88 91 LEU A N 1
ATOM 689 C CA . LEU A 1 91 ? 8.435 2.562 -1.768 1.00 95.88 91 LEU A CA 1
ATOM 690 C C . LEU A 1 91 ? 7.270 3.437 -2.254 1.00 95.88 91 LEU A C 1
ATOM 692 O O . LEU A 1 91 ? 6.770 3.238 -3.359 1.00 95.88 91 LEU A O 1
ATOM 696 N N . THR A 1 92 ? 6.880 4.434 -1.458 1.00 95.06 92 THR A N 1
ATOM 697 C CA . THR A 1 92 ? 5.872 5.433 -1.842 1.00 95.06 92 THR A CA 1
ATOM 698 C C . THR A 1 92 ? 6.279 6.185 -3.112 1.00 95.06 92 THR A C 1
ATOM 700 O O . THR A 1 92 ? 5.493 6.272 -4.059 1.00 95.06 92 THR A O 1
ATOM 703 N N . ASP A 1 93 ? 7.510 6.688 -3.166 1.00 95.62 93 ASP A N 1
ATOM 704 C CA . ASP A 1 93 ? 8.017 7.426 -4.324 1.00 95.62 93 ASP A CA 1
ATOM 705 C C . ASP A 1 93 ? 8.113 6.543 -5.570 1.00 95.62 93 ASP A C 1
ATOM 707 O O . ASP A 1 93 ? 7.702 6.958 -6.657 1.00 95.62 93 ASP A O 1
ATOM 711 N N . LEU A 1 94 ? 8.579 5.302 -5.412 1.00 96.38 94 LEU A N 1
ATOM 712 C CA . LEU A 1 94 ? 8.679 4.332 -6.498 1.00 96.38 94 LEU A CA 1
ATOM 713 C C . LEU A 1 94 ? 7.305 3.993 -7.089 1.00 96.38 94 LEU A C 1
ATOM 715 O O . LEU A 1 94 ? 7.145 3.952 -8.310 1.00 96.38 94 LEU A O 1
ATOM 719 N N . ILE A 1 95 ? 6.293 3.796 -6.239 1.00 96.38 95 ILE A N 1
ATOM 720 C CA . ILE A 1 95 ? 4.912 3.575 -6.681 1.00 96.38 95 ILE A CA 1
ATOM 721 C C . ILE A 1 95 ? 4.395 4.796 -7.446 1.00 96.38 95 ILE A C 1
ATOM 723 O O . ILE A 1 95 ? 3.827 4.636 -8.528 1.00 96.38 95 ILE A O 1
ATOM 727 N N . ASN A 1 96 ? 4.599 6.005 -6.915 1.00 95.50 96 ASN A N 1
ATOM 728 C CA . ASN A 1 96 ? 4.161 7.241 -7.565 1.00 95.50 96 ASN A CA 1
ATOM 729 C C . ASN A 1 96 ? 4.830 7.419 -8.939 1.00 95.50 96 ASN A C 1
ATOM 731 O O . ASN A 1 96 ? 4.153 7.743 -9.918 1.00 95.50 96 ASN A O 1
ATOM 735 N N . PHE A 1 97 ? 6.134 7.143 -9.038 1.00 95.31 97 PHE A N 1
ATOM 736 C CA . PHE A 1 97 ? 6.871 7.132 -10.302 1.00 95.31 97 PHE A CA 1
ATOM 737 C C . PHE A 1 97 ? 6.279 6.120 -11.290 1.00 95.31 97 PHE A C 1
ATOM 739 O O . PHE A 1 97 ? 5.939 6.483 -12.418 1.00 95.31 97 PHE A O 1
ATOM 746 N N . ALA A 1 98 ? 6.082 4.872 -10.861 1.00 95.56 98 ALA A N 1
ATOM 747 C CA . ALA A 1 98 ? 5.553 3.821 -11.722 1.00 95.56 98 ALA A CA 1
ATOM 748 C C . ALA A 1 98 ? 4.125 4.133 -12.215 1.00 95.56 98 ALA A C 1
ATOM 750 O O . ALA A 1 98 ? 3.796 3.911 -13.383 1.00 95.56 98 ALA A O 1
ATOM 751 N N . GLN A 1 99 ? 3.272 4.696 -11.351 1.00 95.50 99 GLN A N 1
ATOM 752 C CA . GLN A 1 99 ? 1.900 5.090 -11.690 1.00 95.50 99 GLN A CA 1
ATOM 753 C C . GLN A 1 99 ? 1.834 6.276 -12.657 1.00 95.50 99 GLN A C 1
ATOM 755 O O . GLN A 1 99 ? 0.921 6.323 -13.486 1.00 95.50 99 GLN A O 1
ATOM 760 N N . ALA A 1 100 ? 2.804 7.194 -12.601 1.00 95.12 100 ALA A N 1
ATOM 761 C CA . ALA A 1 100 ? 2.915 8.298 -13.552 1.00 95.12 100 ALA A CA 1
ATOM 762 C C . ALA A 1 100 ? 3.241 7.824 -14.982 1.00 95.12 100 ALA A C 1
ATOM 764 O O . ALA A 1 100 ? 3.034 8.578 -15.932 1.00 95.12 100 ALA A O 1
ATOM 765 N N . LYS A 1 101 ? 3.715 6.575 -15.144 1.00 93.94 101 LYS A N 1
ATOM 766 C CA . LYS A 1 101 ? 4.085 5.951 -16.427 1.00 93.94 101 LYS A CA 1
ATOM 767 C C . LYS A 1 101 ? 4.958 6.864 -17.302 1.00 93.94 101 LYS A C 1
ATOM 769 O O . LYS A 1 101 ? 4.614 7.112 -18.463 1.00 93.94 101 LYS A O 1
ATOM 774 N N . PRO A 1 102 ? 6.073 7.38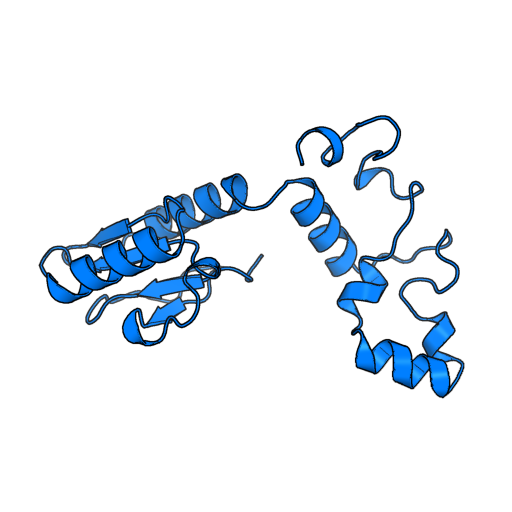7 -16.766 1.00 90.38 102 PRO A N 1
ATOM 775 C CA . PRO A 1 102 ? 6.906 8.330 -17.490 1.00 90.38 102 PRO A CA 1
ATOM 776 C C . PRO A 1 102 ? 7.520 7.679 -18.729 1.00 90.38 102 PRO A C 1
ATOM 778 O O . PRO A 1 102 ? 7.847 6.489 -18.751 1.00 90.38 102 PRO A O 1
ATOM 781 N N . ILE A 1 103 ? 7.712 8.486 -19.770 1.00 89.62 103 ILE A N 1
ATOM 782 C CA . ILE A 1 103 ? 8.526 8.090 -20.916 1.00 89.62 103 ILE A CA 1
ATOM 783 C C . ILE A 1 103 ? 9.990 8.159 -20.477 1.00 89.62 103 ILE A C 1
ATOM 785 O O . ILE A 1 103 ? 10.463 9.214 -20.063 1.00 89.62 103 ILE A O 1
ATOM 789 N N . SER A 1 104 ? 10.695 7.034 -20.576 1.00 84.31 104 SER A N 1
ATOM 790 C CA . SER A 1 104 ? 12.101 6.900 -20.200 1.00 84.31 104 SER A CA 1
ATOM 791 C C . SER A 1 104 ? 12.953 6.606 -21.437 1.00 84.31 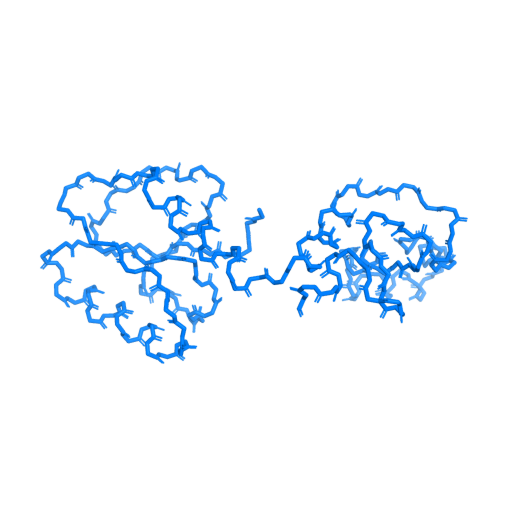104 SER A C 1
ATOM 793 O O . SER A 1 104 ? 12.613 5.732 -22.235 1.00 84.31 104 SER A O 1
ATOM 795 N N . PHE A 1 105 ? 14.053 7.345 -21.590 1.00 91.38 105 PHE A N 1
ATOM 796 C CA . PHE A 1 105 ? 15.101 7.122 -22.602 1.00 91.38 105 PHE A CA 1
ATOM 797 C C . PHE A 1 105 ? 16.432 6.724 -21.952 1.00 91.38 105 PHE A C 1
ATOM 799 O O . PHE A 1 105 ? 17.508 6.972 -22.492 1.00 91.38 105 PHE A O 1
ATOM 806 N N . THR A 1 106 ? 16.350 6.149 -20.760 1.00 91.69 106 THR A N 1
ATOM 807 C CA . THR A 1 106 ? 17.490 5.738 -19.950 1.00 91.69 106 THR A CA 1
ATOM 808 C C . THR A 1 106 ? 17.394 4.245 -19.636 1.00 91.69 106 THR A C 1
ATOM 810 O O . THR A 1 106 ? 16.447 3.568 -20.043 1.00 91.69 106 THR A O 1
ATOM 813 N N . THR A 1 107 ? 18.402 3.700 -18.959 1.00 95.06 107 THR A N 1
ATOM 814 C CA . THR A 1 107 ? 18.356 2.332 -18.449 1.00 95.06 107 THR A CA 1
ATOM 815 C C . THR A 1 107 ? 17.184 2.152 -17.471 1.00 95.06 107 THR A C 1
ATOM 817 O O . THR A 1 107 ? 16.807 3.107 -16.791 1.00 95.06 107 THR A O 1
ATOM 820 N N . PRO A 1 108 ? 16.622 0.936 -17.362 1.00 96.25 108 PRO A N 1
ATOM 821 C CA . PRO A 1 108 ? 16.942 -0.269 -18.134 1.00 96.25 108 PRO A CA 1
ATOM 822 C C . PRO A 1 108 ? 16.418 -0.242 -19.581 1.00 96.25 108 PRO A C 1
ATOM 824 O O . PRO A 1 108 ? 15.306 0.202 -19.854 1.00 96.25 108 PRO A O 1
ATOM 827 N N . GLY A 1 109 ? 17.181 -0.812 -20.523 1.00 96.19 109 GLY A N 1
ATOM 828 C CA . GLY A 1 109 ? 16.909 -0.734 -21.971 1.00 96.19 109 GLY A CA 1
ATOM 829 C C . GLY A 1 109 ? 15.616 -1.403 -22.466 1.00 96.19 109 GLY A C 1
ATOM 830 O O . GLY A 1 109 ? 15.282 -1.295 -23.646 1.00 96.19 109 GLY A O 1
ATOM 831 N N . HIS A 1 110 ? 14.865 -2.091 -21.597 1.00 95.81 110 HIS A N 1
ATOM 832 C CA . HIS A 1 110 ? 13.529 -2.572 -21.953 1.00 95.81 110 HIS A CA 1
ATOM 833 C C . HIS A 1 110 ? 12.456 -1.477 -21.897 1.00 95.81 110 HIS A C 1
ATOM 835 O O . HIS A 1 110 ? 11.348 -1.726 -22.378 1.00 95.81 110 HIS A O 1
ATOM 841 N N . HIS A 1 111 ? 12.776 -0.304 -21.333 1.00 95.00 111 HIS A N 1
ATOM 842 C CA . HIS A 1 111 ? 11.959 0.914 -21.286 1.00 95.00 111 HIS A CA 1
ATOM 843 C C . HIS A 1 111 ? 10.507 0.627 -20.879 1.00 95.00 111 HIS A C 1
ATOM 845 O O . HIS A 1 111 ? 9.605 0.573 -21.718 1.00 95.00 111 HIS A O 1
ATOM 851 N N . ASN A 1 112 ? 10.273 0.365 -19.591 1.00 94.19 112 ASN A N 1
ATOM 852 C CA . ASN A 1 112 ? 8.952 0.006 -19.053 1.00 94.19 112 ASN A CA 1
ATOM 853 C C . ASN A 1 112 ? 8.347 -1.273 -19.671 1.00 94.19 112 ASN A C 1
ATOM 855 O O . ASN A 1 112 ? 7.130 -1.482 -19.713 1.00 94.19 112 ASN A O 1
ATOM 859 N N . GLY A 1 113 ? 9.218 -2.133 -20.204 1.00 94.94 113 GLY A N 1
ATOM 860 C CA . GLY A 1 113 ? 8.863 -3.418 -20.801 1.00 94.94 113 GLY A CA 1
ATOM 861 C C . GLY A 1 113 ? 8.367 -3.311 -22.244 1.00 94.94 113 GLY A C 1
ATOM 862 O O . GLY A 1 113 ? 7.872 -4.299 -22.784 1.00 94.94 113 GLY A O 1
ATOM 863 N N . GLN A 1 114 ? 8.503 -2.151 -22.894 1.00 95.44 114 GLN A N 1
ATOM 864 C CA . GLN A 1 114 ? 8.162 -1.977 -24.309 1.00 95.44 114 GLN A CA 1
ATOM 865 C C . GLN A 1 114 ? 9.038 -2.822 -25.237 1.00 95.44 114 GLN A C 1
ATOM 867 O O . GLN A 1 114 ? 8.570 -3.281 -26.277 1.00 95.44 114 GLN A O 1
ATOM 872 N N . TYR A 1 115 ? 10.303 -3.063 -24.876 1.00 96.81 115 TYR A N 1
ATOM 873 C CA . TYR A 1 115 ? 11.151 -3.964 -25.658 1.00 96.81 115 TYR A CA 1
ATOM 874 C C . TYR A 1 115 ? 10.602 -5.395 -25.666 1.00 96.81 115 TYR A C 1
ATOM 876 O O . TYR A 1 115 ? 10.566 -6.032 -26.718 1.00 96.81 115 TYR A O 1
ATOM 884 N N . TYR A 1 116 ? 10.101 -5.874 -24.523 1.00 97.62 116 TYR A N 1
ATOM 885 C CA . TYR A 1 116 ? 9.531 -7.215 -24.399 1.00 97.62 116 TYR A CA 1
ATOM 886 C C . TYR A 1 116 ? 8.290 -7.419 -25.279 1.00 97.62 116 TYR A C 1
ATOM 888 O O . TYR A 1 116 ? 8.090 -8.513 -25.801 1.00 97.62 116 TYR A O 1
ATOM 896 N N . ASP A 1 117 ? 7.505 -6.371 -25.538 1.00 96.69 117 ASP A N 1
ATOM 897 C CA . ASP A 1 117 ? 6.329 -6.461 -26.412 1.00 96.69 117 ASP A CA 1
ATOM 898 C C . ASP A 1 117 ? 6.693 -6.725 -27.893 1.00 96.69 117 ASP A C 1
ATOM 900 O O . ASP A 1 117 ? 5.817 -7.029 -28.702 1.00 96.69 117 ASP A O 1
ATOM 904 N N . LYS A 1 118 ? 7.985 -6.673 -28.260 1.00 97.94 118 LYS A N 1
ATOM 905 C CA . LYS A 1 118 ? 8.477 -6.948 -29.622 1.00 97.94 118 LYS A CA 1
ATOM 906 C C . LYS A 1 118 ? 8.748 -8.428 -29.918 1.00 97.94 118 LYS A C 1
ATOM 908 O O . LYS A 1 118 ? 9.030 -8.762 -31.066 1.00 97.94 118 LYS A O 1
ATOM 913 N N . HIS A 1 119 ? 8.695 -9.316 -28.922 1.00 98.62 119 HIS A N 1
ATOM 914 C CA . HIS A 1 119 ? 8.974 -10.747 -29.103 1.00 98.62 119 HIS A CA 1
ATOM 915 C C . HIS A 1 119 ? 7.971 -11.618 -28.325 1.00 98.62 119 HIS A C 1
ATOM 917 O O . HIS A 1 119 ? 7.679 -11.294 -27.174 1.00 98.62 119 HIS A O 1
ATOM 923 N N . PRO A 1 120 ? 7.484 -12.760 -28.860 1.00 98.62 120 PRO A N 1
ATOM 924 C CA . PRO A 1 120 ? 6.513 -13.610 -28.161 1.00 98.62 120 PRO A CA 1
ATOM 925 C C . PRO A 1 120 ? 6.949 -14.025 -26.750 1.00 98.62 120 PRO A C 1
ATOM 927 O O . PRO A 1 120 ? 6.155 -13.955 -25.814 1.00 98.62 120 PRO A O 1
ATOM 930 N N . ALA A 1 121 ? 8.228 -14.372 -26.568 1.00 98.56 121 ALA A N 1
ATOM 931 C CA . ALA A 1 121 ? 8.767 -14.679 -25.239 1.00 98.56 121 ALA A CA 1
ATOM 932 C C . ALA A 1 121 ? 8.716 -13.471 -24.283 1.00 98.56 121 ALA A C 1
ATOM 934 O O . ALA A 1 121 ? 8.444 -13.636 -23.097 1.00 98.56 121 ALA A O 1
ATOM 935 N N . GLY A 1 122 ? 8.917 -12.253 -24.794 1.00 98.12 122 GLY A N 1
ATOM 936 C CA . GLY A 1 122 ? 8.804 -11.034 -23.998 1.00 98.12 122 GLY A CA 1
ATOM 937 C C . GLY A 1 122 ? 7.351 -10.695 -23.647 1.00 98.12 122 GLY A C 1
ATOM 938 O O . GLY A 1 122 ? 7.075 -10.277 -22.527 1.00 98.12 122 GLY A O 1
ATOM 939 N N . VAL A 1 123 ? 6.389 -10.971 -24.530 1.00 98.19 123 VAL A N 1
ATOM 940 C CA . VAL A 1 123 ? 4.959 -10.844 -24.194 1.00 98.19 123 VAL A CA 1
ATOM 941 C C . VAL A 1 123 ? 4.574 -11.802 -23.062 1.00 98.19 123 VAL A C 1
ATOM 943 O O . VAL A 1 123 ? 3.847 -11.403 -22.152 1.00 98.19 123 VAL A O 1
ATOM 946 N N . VAL A 1 124 ? 5.073 -13.045 -23.081 1.00 98.56 124 VAL A N 1
ATOM 947 C CA . VAL A 1 124 ? 4.894 -13.994 -21.965 1.00 98.56 124 VAL A CA 1
ATOM 948 C C . VAL A 1 124 ? 5.503 -13.429 -20.679 1.00 98.56 124 VAL A C 1
ATOM 950 O O . VAL A 1 124 ? 4.830 -13.417 -19.652 1.00 98.56 124 VAL A O 1
ATOM 953 N N . PHE A 1 125 ? 6.722 -12.887 -20.746 1.00 98.12 125 PHE A N 1
ATOM 954 C CA . PHE A 1 125 ? 7.408 -12.269 -19.606 1.00 98.12 125 PHE A CA 1
ATOM 955 C C . PHE A 1 125 ? 6.619 -11.092 -19.007 1.00 98.12 125 PHE A C 1
ATOM 957 O O . PHE A 1 125 ? 6.333 -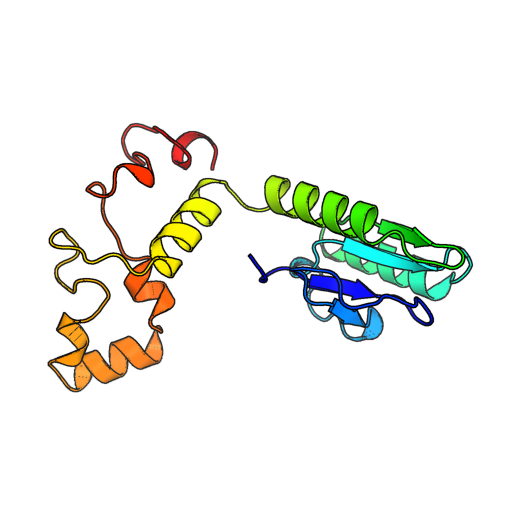11.078 -17.810 1.00 98.12 125 PHE A O 1
ATOM 964 N N . ASN A 1 126 ? 6.180 -10.143 -19.841 1.00 96.88 126 ASN A N 1
ATOM 965 C CA . ASN A 1 126 ? 5.378 -8.992 -19.416 1.00 96.88 126 ASN A CA 1
ATOM 966 C C . ASN A 1 126 ? 4.052 -9.409 -18.773 1.00 96.88 126 ASN A C 1
ATOM 968 O O . ASN A 1 126 ? 3.617 -8.784 -17.807 1.00 96.88 126 ASN A O 1
ATOM 972 N N . LYS A 1 127 ? 3.392 -10.443 -19.308 1.00 96.94 127 LYS A N 1
ATOM 973 C CA . LYS A 1 127 ? 2.135 -10.957 -18.747 1.00 96.94 127 LYS A CA 1
ATOM 974 C C . LYS A 1 127 ? 2.347 -11.688 -17.426 1.00 96.94 127 LYS A C 1
ATOM 976 O O . LYS A 1 127 ? 1.494 -11.579 -16.556 1.00 96.94 127 LYS A O 1
ATOM 981 N N . PHE A 1 128 ? 3.455 -12.413 -17.290 1.00 97.94 128 PHE A N 1
ATOM 982 C CA . PHE A 1 128 ? 3.777 -13.150 -16.074 1.00 97.94 128 PHE A CA 1
ATOM 983 C C . PHE A 1 128 ? 4.086 -12.209 -14.902 1.00 97.94 128 PHE A C 1
ATOM 985 O O . PHE A 1 128 ? 3.494 -12.351 -13.839 1.00 97.94 128 PHE A O 1
ATOM 992 N N . PHE A 1 129 ? 4.965 -11.223 -15.104 1.00 97.38 129 PHE A N 1
ATOM 993 C CA . PHE A 1 129 ? 5.379 -10.306 -14.035 1.00 97.38 129 PHE A CA 1
ATOM 994 C C . PHE A 1 129 ? 4.454 -9.094 -13.848 1.00 97.38 129 PHE A C 1
ATOM 996 O O . PHE A 1 129 ? 4.376 -8.530 -12.758 1.00 97.38 129 PHE A O 1
ATOM 1003 N N . GLY A 1 130 ? 3.742 -8.684 -14.899 1.00 95.81 130 GLY A N 1
ATOM 1004 C CA . GLY A 1 130 ? 2.832 -7.543 -14.869 1.00 95.81 130 GLY A CA 1
ATOM 1005 C C . GLY A 1 130 ? 3.513 -6.191 -15.112 1.00 95.81 130 GLY A C 1
ATOM 1006 O O . GLY A 1 130 ? 4.699 -5.983 -14.862 1.00 95.81 130 GLY A O 1
ATOM 1007 N N . LYS A 1 131 ? 2.731 -5.227 -15.617 1.00 92.75 131 LYS A N 1
ATOM 1008 C CA . LYS A 1 131 ? 3.254 -3.913 -16.030 1.00 92.75 131 LYS A CA 1
ATOM 1009 C C . LYS A 1 131 ? 3.725 -3.044 -14.861 1.00 92.75 131 LYS A C 1
ATOM 1011 O O . LYS A 1 131 ? 4.637 -2.258 -15.069 1.00 92.75 131 LYS A O 1
ATOM 1016 N N . ASN A 1 132 ? 3.166 -3.195 -13.657 1.00 94.62 132 ASN A N 1
ATOM 1017 C CA . ASN A 1 132 ? 3.608 -2.409 -12.497 1.00 94.62 132 ASN A CA 1
ATOM 1018 C C . ASN A 1 132 ? 5.081 -2.670 -12.165 1.00 94.62 132 ASN A C 1
ATOM 1020 O O . ASN A 1 132 ? 5.811 -1.711 -11.943 1.00 94.62 132 ASN A O 1
ATOM 1024 N N . LEU A 1 133 ? 5.530 -3.932 -12.222 1.00 95.94 133 LEU A N 1
ATOM 1025 C CA . LEU A 1 133 ? 6.948 -4.251 -12.051 1.00 95.94 133 LEU A CA 1
ATOM 1026 C C . LEU A 1 133 ? 7.791 -3.577 -13.137 1.00 95.94 133 LEU A C 1
ATOM 1028 O O . LEU A 1 133 ? 8.796 -2.957 -12.830 1.00 95.94 133 LEU A O 1
ATOM 1032 N N . MET A 1 134 ? 7.345 -3.626 -14.395 1.00 95.56 134 MET A N 1
ATOM 1033 C CA . MET A 1 134 ? 8.094 -3.030 -15.506 1.00 95.56 134 MET A CA 1
ATOM 1034 C C . MET A 1 134 ? 8.233 -1.510 -15.396 1.00 95.56 134 MET A C 1
ATOM 1036 O O . MET A 1 134 ? 9.246 -0.978 -15.825 1.00 95.56 134 MET A O 1
ATOM 1040 N N . PHE A 1 135 ? 7.227 -0.812 -14.860 1.00 95.56 135 PHE A N 1
ATOM 1041 C CA . PHE A 1 135 ? 7.290 0.635 -14.621 1.00 95.56 135 PHE A CA 1
ATOM 1042 C C . PHE A 1 135 ? 8.082 1.007 -13.358 1.00 95.56 135 PHE A C 1
ATOM 1044 O O . PHE A 1 135 ? 8.536 2.142 -13.253 1.00 95.56 135 PHE A O 1
ATOM 1051 N N . ALA A 1 136 ? 8.222 0.084 -12.404 1.00 96.25 136 ALA A N 1
ATOM 1052 C CA . ALA A 1 136 ? 9.046 0.265 -11.211 1.00 96.25 136 ALA A CA 1
ATOM 1053 C C . ALA A 1 136 ? 10.516 -0.140 -11.435 1.00 96.25 136 ALA A C 1
ATOM 1055 O O . ALA A 1 136 ? 11.376 0.237 -10.646 1.00 96.25 136 ALA A O 1
ATOM 1056 N N . ASP A 1 137 ? 10.820 -0.892 -12.495 1.00 96.19 137 ASP A N 1
ATOM 1057 C CA . ASP A 1 137 ? 12.189 -1.252 -12.872 1.00 96.19 137 ASP A CA 1
ATOM 1058 C C . ASP A 1 137 ? 12.883 -0.062 -13.550 1.00 96.19 137 ASP A C 1
ATOM 1060 O O . ASP A 1 137 ? 12.706 0.217 -14.739 1.00 96.19 137 ASP A O 1
ATOM 1064 N N . THR A 1 138 ? 13.623 0.687 -12.739 1.00 95.00 138 THR A N 1
ATOM 1065 C CA . THR A 1 138 ? 14.264 1.953 -13.090 1.00 95.00 138 THR A CA 1
ATOM 1066 C C . THR A 1 138 ? 15.691 2.010 -12.544 1.00 95.00 138 THR A C 1
ATOM 1068 O O . THR A 1 138 ? 16.101 1.155 -11.763 1.00 95.00 138 THR A O 1
ATOM 1071 N N . SER A 1 139 ? 16.470 3.008 -12.961 1.00 94.81 139 SER A N 1
ATOM 1072 C CA . SER A 1 139 ? 17.864 3.187 -12.544 1.00 94.81 139 SER A CA 1
ATOM 1073 C C . SER A 1 139 ? 18.113 4.490 -11.777 1.00 94.81 139 SER A C 1
ATOM 1075 O O . SER A 1 139 ? 17.217 5.317 -11.593 1.00 94.81 139 SER A O 1
ATOM 1077 N N . ASP A 1 140 ? 19.372 4.677 -11.377 1.00 93.00 140 ASP A N 1
ATOM 1078 C CA . ASP A 1 140 ? 19.964 5.869 -10.750 1.00 93.00 140 ASP A CA 1
ATOM 1079 C C . ASP A 1 140 ? 19.781 7.161 -11.565 1.00 93.00 140 ASP A C 1
ATOM 1081 O O . ASP A 1 140 ? 19.932 8.271 -11.063 1.00 93.00 140 ASP A O 1
ATOM 1085 N N . THR A 1 141 ? 19.386 7.033 -12.827 1.00 92.44 141 THR A N 1
ATOM 1086 C CA . THR A 1 141 ? 19.077 8.163 -13.708 1.00 92.44 141 THR A CA 1
ATOM 1087 C C . THR A 1 141 ? 17.728 8.836 -13.432 1.00 92.44 141 THR A C 1
ATOM 1089 O O . THR A 1 141 ? 17.376 9.802 -14.113 1.00 92.44 141 THR A O 1
ATOM 1092 N N . VAL A 1 142 ? 16.973 8.361 -12.435 1.00 94.00 142 VAL A N 1
ATOM 1093 C CA . VAL A 1 142 ? 15.711 8.958 -11.982 1.00 94.00 142 VAL A CA 1
ATOM 1094 C C . VAL A 1 142 ? 15.942 9.721 -10.669 1.00 94.00 142 VAL A C 1
ATOM 1096 O O . VAL A 1 142 ? 15.702 9.186 -9.587 1.00 94.00 142 VAL A O 1
ATOM 1099 N N . PRO A 1 143 ? 16.365 11.001 -10.725 1.00 91.81 143 PRO A N 1
ATOM 1100 C CA . PRO A 1 143 ? 16.809 11.743 -9.540 1.00 91.81 143 PRO A CA 1
ATOM 1101 C C . PRO A 1 143 ? 15.698 11.975 -8.509 1.00 91.81 143 PRO A C 1
ATOM 1103 O O . PRO A 1 143 ? 15.970 12.137 -7.324 1.00 91.81 143 PRO A O 1
ATOM 1106 N N . GLN A 1 144 ? 14.434 11.976 -8.939 1.00 92.56 144 GLN A N 1
ATOM 1107 C CA . GLN A 1 144 ? 13.276 12.113 -8.050 1.00 92.56 144 GLN A CA 1
ATOM 1108 C C . GLN A 1 144 ? 13.080 10.923 -7.097 1.00 92.56 144 GLN A C 1
ATOM 1110 O O . GLN A 1 144 ? 12.331 11.058 -6.139 1.00 92.56 144 GLN A O 1
ATOM 1115 N N . LEU A 1 145 ? 13.736 9.783 -7.349 1.00 95.75 145 LEU A N 1
ATOM 1116 C CA . LEU A 1 145 ? 13.747 8.627 -6.445 1.00 95.75 145 LEU A CA 1
ATOM 1117 C C . LEU A 1 145 ? 14.946 8.636 -5.482 1.00 95.75 145 LEU A C 1
ATOM 1119 O O . LEU A 1 145 ? 15.092 7.720 -4.678 1.00 95.75 145 LEU A O 1
ATOM 1123 N N . GLY A 1 146 ? 15.791 9.670 -5.537 1.00 95.50 146 GLY A N 1
ATOM 1124 C CA . GLY A 1 146 ? 17.000 9.769 -4.728 1.00 95.50 146 GLY A CA 1
ATOM 1125 C C . GLY A 1 146 ? 18.159 8.934 -5.270 1.00 95.50 146 GLY A C 1
ATOM 1126 O O . GLY A 1 146 ? 18.227 8.629 -6.458 1.00 95.50 146 GLY A O 1
ATOM 1127 N N . ASP A 1 147 ? 19.092 8.600 -4.383 1.00 95.56 147 ASP A N 1
ATOM 1128 C CA . ASP A 1 147 ? 20.306 7.854 -4.705 1.00 95.56 147 ASP A CA 1
ATOM 1129 C C . ASP A 1 147 ? 20.565 6.797 -3.624 1.00 95.56 147 ASP A C 1
ATOM 1131 O O . ASP A 1 147 ? 20.827 7.110 -2.459 1.00 95.56 147 ASP A O 1
ATOM 1135 N N . THR A 1 148 ? 20.487 5.527 -4.016 1.00 92.38 148 THR A N 1
ATOM 1136 C CA . THR A 1 148 ? 20.722 4.382 -3.130 1.00 92.38 148 THR A CA 1
ATOM 1137 C C . THR A 1 148 ? 22.205 4.135 -2.847 1.00 92.38 148 THR A C 1
ATOM 1139 O O . THR A 1 148 ? 22.520 3.475 -1.863 1.00 92.38 148 THR A O 1
ATOM 1142 N N . MET A 1 149 ? 23.115 4.637 -3.689 1.00 94.38 149 MET A N 1
ATOM 1143 C CA . MET A 1 149 ? 24.566 4.489 -3.530 1.00 94.38 149 MET A CA 1
ATOM 1144 C C . MET A 1 149 ? 25.141 5.515 -2.556 1.00 94.38 149 MET A C 1
ATOM 1146 O O . MET A 1 149 ? 26.039 5.188 -1.784 1.00 94.38 149 MET A O 1
ATOM 1150 N N . THR A 1 150 ? 24.641 6.752 -2.593 1.00 95.25 150 THR A N 1
ATOM 1151 C CA . THR A 1 150 ? 25.100 7.834 -1.702 1.00 95.25 150 THR A CA 1
ATOM 1152 C C . THR A 1 150 ? 24.159 8.102 -0.527 1.00 95.25 150 THR A C 1
ATOM 1154 O O . THR A 1 150 ? 24.449 8.967 0.297 1.00 95.25 150 THR A O 1
ATOM 1157 N N . HIS A 1 151 ? 23.068 7.337 -0.414 1.00 93.50 151 HIS A N 1
ATOM 1158 C CA . HIS A 1 151 ? 22.026 7.497 0.603 1.00 93.50 151 HIS A CA 1
ATOM 1159 C C . HIS A 1 151 ? 21.430 8.914 0.604 1.00 93.50 151 HIS A C 1
ATOM 1161 O O . HIS A 1 151 ? 21.418 9.603 1.623 1.00 93.50 151 HIS A O 1
ATOM 1167 N N . ALA A 1 152 ? 20.936 9.363 -0.551 1.00 94.12 152 ALA A N 1
ATOM 1168 C CA . ALA A 1 152 ? 20.269 10.655 -0.701 1.00 94.12 152 ALA A CA 1
ATOM 1169 C C . ALA A 1 152 ? 18.779 10.483 -1.022 1.00 94.12 152 ALA A C 1
ATOM 1171 O O . ALA A 1 152 ? 18.392 9.548 -1.718 1.00 94.12 152 ALA A O 1
ATOM 1172 N N . GLY A 1 153 ? 17.940 11.416 -0.561 1.00 94.38 153 GLY A N 1
ATOM 1173 C CA . GLY A 1 153 ? 16.490 11.378 -0.782 1.00 94.38 153 GLY A CA 1
ATOM 1174 C C . GLY A 1 153 ? 15.776 10.369 0.120 1.00 94.38 153 GLY A C 1
ATOM 1175 O O . GLY A 1 153 ? 16.207 10.111 1.242 1.00 94.38 153 GLY A O 1
ATOM 1176 N N . THR A 1 154 ? 14.670 9.798 -0.354 1.00 94.44 154 THR A N 1
ATOM 1177 C CA . THR A 1 154 ? 13.916 8.788 0.401 1.00 94.44 154 THR A CA 1
ATOM 1178 C C . THR A 1 154 ? 14.622 7.444 0.604 1.00 94.44 154 THR A C 1
ATOM 1180 O O . THR A 1 154 ? 14.320 6.832 1.626 1.00 94.44 154 THR A O 1
ATOM 1183 N N . PRO A 1 155 ? 15.612 7.013 -0.211 1.00 94.50 155 PRO A N 1
ATOM 1184 C CA . PRO A 1 155 ? 16.489 5.893 0.138 1.00 94.50 155 PRO A CA 1
ATOM 1185 C C . PRO A 1 155 ? 17.198 6.018 1.493 1.00 94.50 155 PRO A C 1
ATOM 1187 O O . PRO A 1 155 ? 17.472 5.003 2.122 1.00 94.50 155 PRO A O 1
ATOM 1190 N N . LEU A 1 156 ? 17.504 7.238 1.957 1.00 92.25 156 LEU A N 1
ATOM 1191 C CA . LEU A 1 156 ? 18.147 7.460 3.261 1.00 92.25 156 LEU A CA 1
ATOM 1192 C C . LEU A 1 156 ? 17.223 7.125 4.438 1.00 92.25 156 LEU A C 1
ATOM 1194 O O . LEU A 1 156 ? 17.688 6.712 5.496 1.00 92.25 156 LEU A O 1
ATOM 1198 N N . ASN A 1 157 ? 15.925 7.357 4.252 1.00 84.19 157 ASN A N 1
ATOM 1199 C CA . ASN A 1 157 ? 14.904 7.276 5.295 1.00 84.19 157 ASN A CA 1
ATOM 1200 C C . ASN A 1 157 ? 14.027 6.020 5.147 1.00 84.19 157 ASN A C 1
ATOM 1202 O O . ASN A 1 157 ? 12.940 5.976 5.726 1.00 84.19 157 ASN A O 1
ATOM 1206 N N . ALA A 1 158 ? 14.441 5.079 4.293 1.00 76.19 158 ALA A N 1
ATOM 1207 C CA . ALA A 1 158 ? 13.694 3.872 3.958 1.00 76.19 158 ALA A CA 1
ATOM 1208 C C . ALA A 1 158 ? 13.949 2.726 4.941 1.00 76.19 158 ALA A C 1
ATOM 1210 O O . ALA A 1 158 ? 15.072 2.639 5.486 1.00 76.19 158 ALA A O 1
#

Secondary structure (DSSP, 8-state):
--SSEEEE-TT------TT-EEEEGGG-S-GGGEEEEEEETT-HHHHHHHHHHHHHHTS-PPEEEESSS--HHHHHHHHHHHHHHHS-HHHHHHHHHHHH-----SSSTTTTTTTGGGSHHHHHHHHHH-HHHHHH---TT-GGG-BTTTTBSGGGG-

InterPro domains:
  IPR000310 Orn/Lys/Arg decarboxylase, major domain [PF01276] (89-157)
  IPR011193 Ornithine/lysine/arginine decarboxylase [PTHR45229] (66-158)
  IPR015421 Pyridoxal phosphate-dependent transferase, major domain [G3DSA:3.40.640.10] (88-158)
  IPR015424 Pyridoxal phosphate-dependent transferase [SSF53383] (88-155)